Protein AF-W2GZM3-F1 (afdb_monomer_lite)

Organism: Phytophthora nicotianae (NCBI:txid4792)

Sequence (68 aa):
VACTRFHLVFSVGYRDTAAAMGVSKAWCIKAVNSTIRELCSKCPEYVKVPQSAEEWELTDGGFGRAKG

Secondary structure (DSSP, 8-state):
-HHHHHHHHHT--HHHHHHHTTS-HHHHHHHHHHHHHHHHHHHHHH-----SHHHHHHHHHHHHHT--

pLDDT: mean 86.25, std 13.07, range [43.97, 97.56]

Radius of gyration: 17.5 Å; chains: 1; bounding box: 31×34×42 Å

Structure (mmCIF, N/CA/C/O backbone):
data_AF-W2GZM3-F1
#
_entry.id   AF-W2GZM3-F1
#
loop_
_atom_site.group_PDB
_atom_site.id
_atom_site.type_symbol
_atom_site.label_atom_id
_atom_site.label_alt_id
_atom_site.label_comp_id
_atom_site.label_asym_id
_atom_site.label_entity_id
_atom_site.label_seq_id
_atom_site.pdbx_PDB_ins_code
_atom_site.Cartn_x
_atom_site.Cartn_y
_atom_site.Cartn_z
_atom_site.occupancy
_atom_site.B_iso_or_equiv
_atom_site.auth_seq_id
_atom_site.auth_comp_id
_atom_site.auth_asym_id
_atom_site.auth_atom_id
_atom_site.pdbx_PDB_model_num
ATOM 1 N N . VAL A 1 1 ? -3.871 -0.767 -9.463 1.00 79.50 1 VAL A N 1
ATOM 2 C CA . VAL A 1 1 ? -4.205 -1.987 -8.685 1.00 79.50 1 VAL A CA 1
ATOM 3 C C . VAL A 1 1 ? -3.173 -3.102 -8.857 1.00 79.50 1 VAL A C 1
ATOM 5 O O . VAL A 1 1 ? -2.593 -3.484 -7.854 1.00 79.50 1 VAL A O 1
ATOM 8 N N . ALA A 1 2 ? -2.882 -3.594 -10.074 1.00 89.44 2 ALA A N 1
ATOM 9 C CA . ALA A 1 2 ? -1.944 -4.716 -10.280 1.00 89.44 2 ALA A CA 1
ATOM 10 C C . ALA A 1 2 ? -0.536 -4.482 -9.691 1.00 89.44 2 ALA A C 1
ATOM 12 O O . ALA A 1 2 ? -0.036 -5.330 -8.963 1.00 89.44 2 ALA A O 1
ATOM 13 N N . CYS A 1 3 ? 0.052 -3.303 -9.925 1.00 90.69 3 CYS A N 1
ATOM 14 C CA . CYS A 1 3 ? 1.359 -2.922 -9.373 1.00 90.69 3 CYS A CA 1
ATOM 15 C C . CYS A 1 3 ? 1.364 -2.912 -7.829 1.00 90.69 3 CYS A C 1
ATOM 17 O O . CYS A 1 3 ? 2.213 -3.542 -7.209 1.00 90.69 3 CYS A O 1
ATOM 19 N N . THR A 1 4 ? 0.358 -2.289 -7.206 1.00 92.94 4 THR A N 1
ATOM 20 C CA . THR A 1 4 ? 0.164 -2.289 -5.745 1.00 92.94 4 THR A CA 1
ATOM 21 C C . THR A 1 4 ? -0.006 -3.696 -5.186 1.00 92.94 4 THR A C 1
ATOM 23 O O . THR A 1 4 ? 0.613 -4.038 -4.186 1.00 92.94 4 THR A O 1
ATOM 26 N N . ARG A 1 5 ? -0.815 -4.533 -5.844 1.00 92.06 5 ARG A N 1
ATOM 27 C CA . ARG A 1 5 ? -1.036 -5.917 -5.421 1.00 92.06 5 ARG A CA 1
ATOM 28 C C . ARG A 1 5 ? 0.257 -6.722 -5.492 1.00 92.06 5 ARG A C 1
ATOM 30 O O . ARG A 1 5 ? 0.574 -7.406 -4.533 1.00 92.06 5 ARG A O 1
ATOM 37 N N . PHE A 1 6 ? 1.006 -6.616 -6.587 1.00 93.38 6 PHE A N 1
ATOM 38 C CA . PHE A 1 6 ? 2.300 -7.282 -6.721 1.00 93.38 6 PHE A CA 1
ATOM 39 C C . PHE A 1 6 ? 3.267 -6.835 -5.615 1.00 93.38 6 PHE A C 1
ATOM 41 O O . PHE A 1 6 ? 3.841 -7.671 -4.925 1.00 93.38 6 PHE A O 1
ATOM 48 N N . HIS A 1 7 ? 3.373 -5.522 -5.393 1.00 94.12 7 HIS A N 1
ATOM 49 C CA . HIS A 1 7 ? 4.225 -4.945 -4.355 1.00 94.12 7 HIS A CA 1
ATOM 50 C C . HIS A 1 7 ? 3.913 -5.501 -2.956 1.00 94.12 7 HIS A C 1
ATOM 52 O O . HIS A 1 7 ? 4.824 -5.916 -2.247 1.00 94.12 7 HIS A O 1
ATOM 58 N N . LEU A 1 8 ? 2.629 -5.545 -2.582 1.00 92.25 8 LEU A N 1
ATOM 59 C CA . LEU A 1 8 ? 2.186 -6.001 -1.261 1.00 92.25 8 LEU A CA 1
ATOM 60 C C . LEU A 1 8 ? 2.237 -7.526 -1.094 1.00 92.25 8 LEU A C 1
ATOM 62 O O . LEU A 1 8 ? 2.574 -7.998 -0.018 1.00 92.25 8 LEU A O 1
ATOM 66 N N . VAL A 1 9 ? 1.902 -8.301 -2.132 1.00 93.44 9 VAL A N 1
ATOM 67 C CA . VAL A 1 9 ? 1.862 -9.775 -2.052 1.00 93.44 9 VAL A CA 1
ATOM 68 C C . VAL A 1 9 ? 3.261 -10.367 -1.936 1.00 93.44 9 VAL A C 1
ATOM 70 O O . VAL A 1 9 ? 3.464 -11.316 -1.185 1.00 93.44 9 VAL A O 1
ATOM 73 N N . PHE A 1 10 ? 4.222 -9.822 -2.679 1.00 91.50 10 PHE A N 1
ATOM 74 C CA . PHE A 1 10 ? 5.583 -10.356 -2.712 1.00 91.50 10 PHE A CA 1
ATOM 75 C C . PHE A 1 10 ? 6.536 -9.640 -1.748 1.00 91.50 10 PHE A C 1
ATOM 77 O O . PHE A 1 10 ? 7.689 -10.047 -1.639 1.00 91.50 10 PHE A O 1
ATOM 84 N N . SER A 1 11 ? 6.080 -8.590 -1.052 1.00 86.50 11 SER A N 1
ATOM 85 C CA . SER A 1 11 ? 6.888 -7.796 -0.110 1.00 86.50 11 SER A CA 1
ATOM 86 C C . SER A 1 11 ? 8.231 -7.336 -0.697 1.00 86.50 11 SER A C 1
ATOM 88 O O . SER A 1 11 ? 9.254 -7.298 -0.015 1.00 86.50 11 SER A O 1
ATOM 90 N N . VAL A 1 12 ? 8.237 -7.008 -1.991 1.00 87.88 12 VAL A N 1
ATOM 91 C CA . VAL A 1 12 ? 9.437 -6.627 -2.752 1.00 87.88 12 VAL A CA 1
ATOM 92 C C . VAL A 1 12 ? 9.654 -5.116 -2.755 1.00 87.88 12 VAL A C 1
ATOM 94 O O . VAL A 1 12 ? 8.721 -4.327 -2.625 1.00 87.88 12 VAL A O 1
ATOM 97 N N . GLY A 1 13 ? 10.892 -4.678 -2.993 1.00 93.94 13 GLY A N 1
ATOM 98 C CA . GLY A 1 13 ? 11.192 -3.258 -3.148 1.00 93.94 13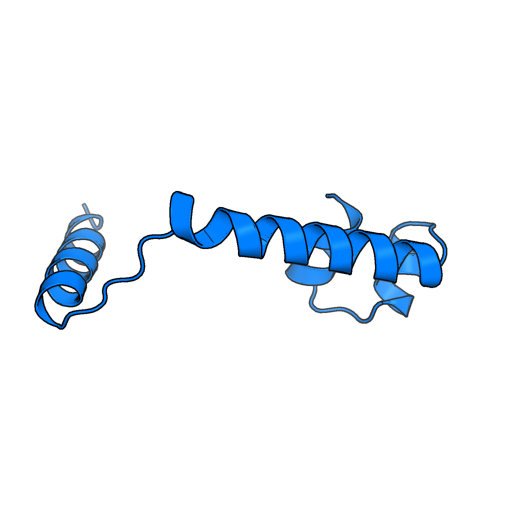 GLY A CA 1
ATOM 99 C C . GLY A 1 13 ? 10.522 -2.633 -4.381 1.00 93.94 13 GLY A C 1
ATOM 100 O O . GLY A 1 13 ? 10.184 -3.301 -5.361 1.00 93.94 13 GLY A O 1
ATOM 101 N N . TYR A 1 14 ? 10.387 -1.302 -4.383 1.00 95.50 14 TYR A N 1
ATOM 102 C CA . TYR A 1 14 ? 9.832 -0.550 -5.522 1.00 95.50 14 TYR A CA 1
ATOM 103 C C . TYR A 1 14 ? 10.606 -0.746 -6.829 1.00 95.50 14 TYR A C 1
ATOM 105 O O . TYR A 1 14 ? 10.029 -0.631 -7.906 1.00 95.50 14 TYR A O 1
ATOM 113 N N . ARG A 1 15 ? 11.918 -0.998 -6.751 1.00 95.88 15 ARG A N 1
ATOM 114 C CA . ARG A 1 15 ? 12.747 -1.247 -7.937 1.00 95.88 15 ARG A CA 1
ATOM 115 C C . ARG A 1 15 ? 12.361 -2.572 -8.595 1.00 95.88 15 ARG A C 1
ATOM 117 O O . ARG A 1 15 ? 12.112 -2.583 -9.794 1.00 95.88 15 ARG A O 1
ATOM 124 N N . ASP A 1 16 ? 12.251 -3.632 -7.804 1.00 95.62 16 ASP A N 1
ATOM 125 C CA . ASP A 1 16 ? 11.942 -4.977 -8.297 1.00 95.62 16 ASP A CA 1
ATOM 126 C C . ASP A 1 16 ? 10.491 -5.060 -8.772 1.00 95.62 16 ASP A C 1
ATOM 128 O O . ASP A 1 16 ? 10.210 -5.612 -9.831 1.00 95.62 16 ASP A O 1
ATOM 132 N N . THR A 1 17 ? 9.581 -4.396 -8.052 1.00 96.00 17 THR A N 1
ATOM 133 C CA . THR A 1 17 ? 8.186 -4.214 -8.483 1.00 96.00 17 THR A CA 1
ATOM 134 C C . THR A 1 17 ? 8.120 -3.518 -9.844 1.00 96.00 17 THR A C 1
ATOM 136 O O . THR A 1 17 ? 7.426 -3.976 -10.746 1.00 96.00 17 THR A O 1
ATOM 139 N N . ALA A 1 18 ? 8.844 -2.406 -10.012 1.00 96.31 18 ALA A N 1
ATOM 140 C CA . ALA A 1 18 ? 8.834 -1.645 -11.256 1.00 96.31 18 ALA A CA 1
ATOM 141 C C . ALA A 1 18 ? 9.404 -2.454 -12.432 1.00 96.31 18 ALA A C 1
ATOM 143 O O . ALA A 1 18 ? 8.821 -2.436 -13.514 1.00 96.31 18 ALA A O 1
ATOM 144 N N . ALA A 1 19 ? 10.488 -3.200 -12.198 1.00 96.38 19 ALA A N 1
ATOM 145 C CA . ALA A 1 19 ? 11.088 -4.085 -13.190 1.00 96.38 19 ALA A CA 1
ATOM 146 C C . ALA A 1 19 ? 10.134 -5.220 -13.599 1.00 96.38 19 ALA A C 1
ATOM 148 O O . ALA A 1 19 ? 9.903 -5.415 -14.789 1.00 96.38 19 ALA A O 1
ATOM 149 N N . ALA A 1 20 ? 9.520 -5.907 -12.630 1.00 94.75 20 ALA A N 1
ATOM 150 C CA . ALA A 1 20 ? 8.577 -6.998 -12.884 1.00 94.75 20 ALA A CA 1
ATOM 151 C C . ALA 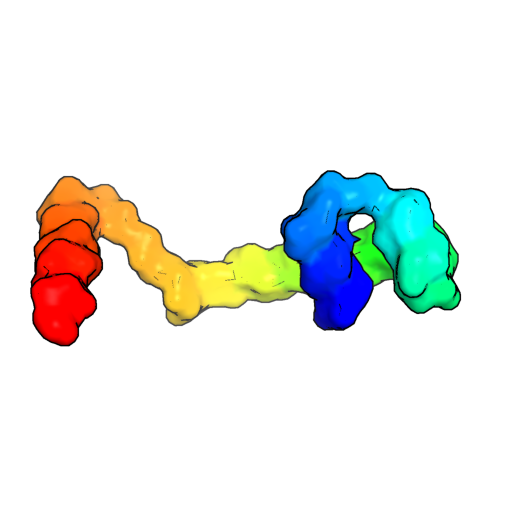A 1 20 ? 7.320 -6.539 -13.640 1.00 94.75 20 ALA A C 1
ATOM 153 O O . ALA A 1 20 ? 6.765 -7.282 -14.444 1.00 94.75 20 ALA A O 1
ATOM 154 N N . MET A 1 21 ? 6.879 -5.303 -13.396 1.00 93.44 21 MET A N 1
ATOM 155 C CA . MET A 1 21 ? 5.677 -4.733 -14.008 1.00 93.44 21 MET A CA 1
ATOM 156 C C . MET A 1 21 ? 5.959 -3.952 -15.302 1.00 93.44 21 MET A C 1
ATOM 158 O O . MET A 1 21 ? 5.016 -3.442 -15.904 1.00 93.44 21 MET A O 1
ATOM 162 N N . GLY A 1 22 ? 7.224 -3.817 -15.720 1.00 95.81 22 GLY A N 1
ATOM 163 C CA . GLY A 1 22 ? 7.598 -3.071 -16.927 1.00 95.81 22 GLY A CA 1
ATOM 164 C C . GLY A 1 22 ? 7.278 -1.573 -16.857 1.00 95.81 22 GLY A C 1
ATOM 165 O O . GLY A 1 22 ? 6.918 -0.968 -17.865 1.00 95.81 22 GLY A O 1
ATOM 166 N N . VAL A 1 23 ? 7.372 -0.962 -15.672 1.00 95.69 23 VAL A N 1
ATOM 167 C CA . VAL A 1 23 ? 7.048 0.459 -15.443 1.00 95.69 23 VAL A CA 1
ATOM 168 C C . VAL A 1 23 ? 8.234 1.223 -14.866 1.00 95.69 23 VAL A C 1
ATOM 170 O O . VAL A 1 23 ? 9.185 0.648 -14.341 1.00 95.69 23 VAL A O 1
ATOM 173 N N . SER A 1 24 ? 8.179 2.556 -14.904 1.00 97.38 24 SER A N 1
ATOM 174 C CA . SER A 1 24 ? 9.193 3.364 -14.226 1.00 97.38 24 SER A CA 1
ATOM 175 C C . SER A 1 24 ? 9.047 3.273 -12.702 1.00 97.38 24 SER A C 1
ATOM 177 O O . SER A 1 24 ? 7.939 3.222 -12.160 1.00 97.38 24 SER A O 1
ATOM 179 N N . LYS A 1 25 ? 10.174 3.325 -11.978 1.00 96.75 25 LYS A N 1
A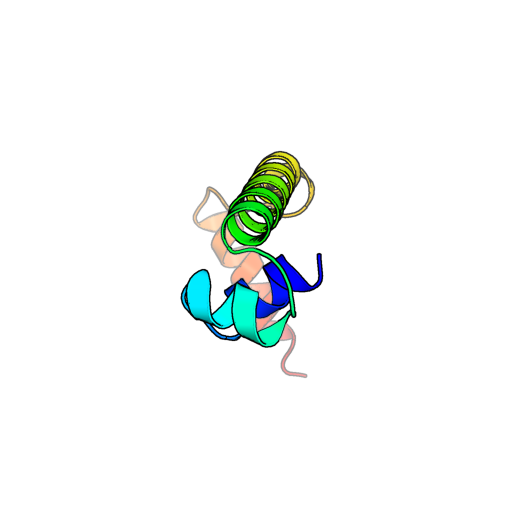TOM 180 C CA . LYS A 1 25 ? 10.180 3.333 -10.503 1.00 96.75 25 LYS A CA 1
ATOM 181 C C . LYS A 1 25 ? 9.355 4.492 -9.931 1.00 96.75 25 LYS A C 1
ATOM 183 O O . LYS A 1 25 ? 8.621 4.302 -8.967 1.00 96.75 25 LYS A O 1
ATOM 188 N N . ALA A 1 26 ? 9.455 5.683 -10.525 1.00 97.56 26 ALA A N 1
ATOM 189 C CA . ALA A 1 26 ? 8.707 6.858 -10.077 1.00 97.56 26 ALA A CA 1
ATOM 190 C C . ALA A 1 26 ? 7.190 6.657 -10.220 1.00 97.56 26 ALA A C 1
ATOM 192 O O . ALA A 1 26 ? 6.433 6.956 -9.295 1.00 97.56 26 ALA A O 1
ATOM 193 N N . TRP A 1 27 ? 6.752 6.089 -11.348 1.00 96.38 27 TRP A N 1
ATOM 194 C CA . TRP A 1 27 ? 5.349 5.747 -11.551 1.00 96.38 27 TRP A CA 1
ATOM 195 C C . TRP A 1 27 ? 4.892 4.661 -10.573 1.00 96.38 27 TRP A C 1
ATOM 197 O O . TRP A 1 27 ? 3.835 4.807 -9.966 1.00 96.38 27 TRP A O 1
ATOM 207 N N . CYS A 1 28 ? 5.710 3.623 -10.355 1.00 96.56 28 CYS A N 1
ATOM 208 C CA . CYS A 1 28 ? 5.442 2.560 -9.384 1.00 96.56 28 CYS A CA 1
ATOM 209 C C . CYS A 1 28 ? 5.192 3.126 -7.980 1.00 96.56 28 CYS A C 1
ATOM 211 O O . CYS A 1 28 ? 4.170 2.817 -7.375 1.00 96.56 28 CYS A O 1
ATOM 213 N N . ILE A 1 29 ? 6.083 3.991 -7.486 1.00 96.69 29 ILE A N 1
ATOM 214 C CA . ILE A 1 29 ? 5.939 4.638 -6.173 1.00 96.69 29 ILE A CA 1
ATOM 215 C C . ILE A 1 29 ? 4.630 5.423 -6.103 1.00 96.69 29 ILE A C 1
ATOM 217 O O . ILE A 1 29 ? 3.860 5.262 -5.157 1.00 96.69 29 ILE A O 1
ATOM 221 N N . LYS A 1 30 ? 4.353 6.253 -7.117 1.00 97.31 30 LYS A N 1
ATOM 222 C CA . LYS A 1 30 ? 3.130 7.060 -7.163 1.00 97.31 30 LYS A CA 1
ATOM 223 C C . LYS A 1 30 ? 1.884 6.172 -7.140 1.00 97.31 30 LYS A C 1
ATOM 225 O O . LYS A 1 30 ? 0.995 6.396 -6.328 1.00 97.31 30 LYS A O 1
ATOM 230 N N . ALA A 1 31 ? 1.836 5.147 -7.989 1.00 95.38 31 ALA A N 1
ATOM 231 C CA . ALA A 1 31 ? 0.694 4.250 -8.112 1.00 95.38 31 ALA A CA 1
ATOM 232 C C . ALA A 1 31 ? 0.424 3.464 -6.819 1.00 95.38 31 ALA A C 1
ATOM 234 O O . ALA A 1 31 ? -0.725 3.400 -6.371 1.00 95.38 31 ALA A O 1
ATOM 235 N N . VAL A 1 32 ? 1.469 2.901 -6.205 1.00 95.56 32 VAL A N 1
ATOM 236 C CA . VAL A 1 32 ? 1.374 2.159 -4.940 1.00 95.56 32 VAL A CA 1
ATOM 237 C C . VAL A 1 32 ? 0.875 3.080 -3.827 1.00 95.56 32 VAL A C 1
ATOM 239 O O . VAL A 1 32 ? -0.163 2.797 -3.233 1.00 95.56 32 VAL A O 1
ATOM 242 N N . ASN A 1 33 ? 1.537 4.221 -3.609 1.00 95.94 33 ASN A N 1
ATOM 243 C CA . ASN A 1 33 ? 1.191 5.145 -2.528 1.00 95.94 33 ASN A CA 1
ATOM 244 C C . ASN A 1 33 ? -0.215 5.735 -2.681 1.00 95.94 33 ASN A C 1
ATOM 246 O O . ASN A 1 33 ? -0.949 5.827 -1.699 1.00 95.94 33 ASN A O 1
ATOM 250 N N . SER A 1 34 ? -0.618 6.107 -3.901 1.00 96.25 34 SER A N 1
ATOM 251 C CA . SER A 1 34 ? -1.978 6.594 -4.158 1.00 96.25 34 SER A CA 1
ATOM 252 C C . SER A 1 34 ? -3.026 5.520 -3.878 1.00 96.25 34 SER A C 1
ATOM 254 O O . SER A 1 34 ? -4.050 5.822 -3.274 1.00 96.25 34 SER A O 1
ATOM 256 N N . THR A 1 35 ? -2.762 4.266 -4.260 1.00 94.81 35 THR A N 1
ATOM 257 C CA . THR A 1 35 ? -3.692 3.161 -3.988 1.00 94.81 35 THR A CA 1
ATOM 258 C C . THR A 1 35 ? -3.800 2.890 -2.488 1.00 94.81 35 THR A C 1
ATOM 260 O O . THR A 1 35 ? -4.905 2.746 -1.983 1.00 94.81 35 THR A O 1
ATOM 263 N N . ILE A 1 36 ? -2.676 2.848 -1.764 1.00 93.62 36 ILE A N 1
ATOM 264 C CA . ILE A 1 36 ? -2.672 2.621 -0.311 1.00 93.62 36 ILE A CA 1
ATOM 265 C C . ILE A 1 36 ? -3.433 3.736 0.405 1.00 93.62 36 ILE A C 1
ATOM 267 O O . ILE A 1 36 ? -4.267 3.445 1.253 1.00 93.62 36 ILE A O 1
ATOM 271 N N . ARG A 1 37 ? -3.205 5.001 0.035 1.00 95.75 37 ARG A N 1
ATOM 272 C CA . ARG A 1 37 ? -3.912 6.138 0.639 1.00 95.75 37 ARG A CA 1
ATOM 273 C C . ARG A 1 37 ? -5.429 6.018 0.486 1.00 95.75 37 ARG A C 1
ATOM 275 O O . ARG A 1 37 ? -6.144 6.238 1.455 1.00 95.75 37 ARG A O 1
ATOM 282 N N . GLU A 1 38 ? -5.891 5.656 -0.706 1.00 94.25 38 GLU A N 1
ATOM 283 C CA . GLU A 1 38 ? -7.315 5.459 -0.993 1.00 94.25 38 GLU A CA 1
ATOM 284 C C . GLU A 1 38 ? -7.903 4.250 -0.247 1.00 94.25 38 GLU A C 1
ATOM 286 O O . GLU A 1 38 ? -9.037 4.280 0.221 1.00 94.25 38 GLU A O 1
ATOM 291 N N . LEU A 1 39 ? -7.132 3.170 -0.098 1.00 91.00 39 LEU A N 1
ATOM 292 C CA . LEU A 1 39 ? -7.558 2.025 0.707 1.00 91.00 39 LEU A CA 1
ATOM 293 C C . LEU A 1 39 ? -7.659 2.398 2.188 1.00 91.00 39 LEU A C 1
ATOM 295 O O . LEU A 1 39 ? -8.624 2.022 2.843 1.00 91.00 39 LEU A O 1
ATOM 299 N N . CYS A 1 40 ? -6.702 3.162 2.716 1.00 90.94 40 CYS A N 1
ATOM 300 C CA . CYS A 1 40 ? -6.728 3.620 4.101 1.00 90.94 40 CYS A CA 1
ATOM 301 C C . CYS A 1 40 ? -7.885 4.586 4.378 1.00 90.94 40 CYS A C 1
ATOM 303 O O . CYS A 1 40 ? -8.474 4.494 5.450 1.00 90.94 40 CYS A O 1
ATOM 305 N N . SER A 1 41 ? -8.236 5.477 3.442 1.00 92.88 41 SER A N 1
ATOM 306 C CA . SER A 1 41 ? -9.377 6.386 3.627 1.00 92.88 41 SER A CA 1
ATOM 307 C C . SER A 1 41 ? -10.707 5.638 3.681 1.00 92.88 41 SER A C 1
ATOM 309 O O . SER A 1 41 ? -11.580 6.018 4.452 1.00 92.88 41 SER A O 1
ATOM 311 N N . LYS A 1 42 ? -10.836 4.549 2.915 1.00 91.88 42 LYS A N 1
ATOM 312 C CA . LYS A 1 42 ? -12.037 3.704 2.884 1.00 91.88 42 LYS A CA 1
ATOM 313 C C . LYS A 1 42 ? -12.062 2.622 3.955 1.00 91.88 42 LYS A C 1
ATOM 315 O O . LYS A 1 42 ? -13.129 2.116 4.272 1.00 91.88 42 LYS A O 1
ATOM 320 N N . CYS A 1 43 ? -10.913 2.258 4.521 1.00 88.25 43 CYS A N 1
ATOM 321 C CA . CYS A 1 43 ? -10.791 1.177 5.500 1.00 88.25 43 CYS A CA 1
ATOM 322 C C . CYS A 1 43 ? -11.848 1.239 6.624 1.00 88.25 43 CYS A C 1
ATOM 324 O O . CYS A 1 43 ? -12.487 0.215 6.848 1.00 88.25 43 CYS A O 1
ATOM 326 N N . PRO A 1 44 ? -12.146 2.396 7.253 1.00 86.56 44 PRO A N 1
ATOM 327 C CA . PRO A 1 44 ? -13.148 2.471 8.322 1.00 86.56 44 PRO A CA 1
ATOM 328 C C . PRO A 1 44 ? -14.582 2.124 7.889 1.00 86.56 44 PRO A C 1
ATOM 330 O O . PRO A 1 44 ? -15.397 1.740 8.723 1.00 86.56 44 PRO A O 1
ATOM 333 N N . GLU A 1 45 ? -14.905 2.253 6.598 1.00 90.12 45 GLU A N 1
ATOM 334 C CA . GLU A 1 45 ? -16.227 1.907 6.060 1.00 90.12 45 GLU A CA 1
ATOM 335 C C . GLU A 1 45 ? -16.413 0.386 5.935 1.00 90.12 45 GLU A C 1
ATOM 337 O O . GLU A 1 45 ? -17.525 -0.117 6.094 1.00 90.12 45 GLU A O 1
ATOM 342 N N . TYR A 1 46 ? -15.328 -0.349 5.664 1.00 84.75 46 TYR A N 1
ATOM 343 C CA . TYR A 1 46 ? -15.368 -1.784 5.347 1.00 84.75 46 TYR A CA 1
ATOM 344 C C . TYR A 1 46 ? -14.772 -2.673 6.441 1.00 84.75 46 TYR A C 1
ATOM 346 O O . TYR A 1 46 ? -15.095 -3.856 6.517 1.00 84.75 46 TYR A O 1
ATOM 354 N N . VAL A 1 47 ? -13.901 -2.122 7.284 1.00 82.94 47 VAL A N 1
ATOM 355 C CA . VAL A 1 47 ? -13.202 -2.833 8.353 1.00 82.94 47 VAL A CA 1
ATOM 356 C C . VAL A 1 47 ? -13.592 -2.201 9.680 1.00 82.94 47 VAL A C 1
ATOM 358 O O . VAL A 1 47 ? -13.065 -1.166 10.085 1.00 82.94 47 VAL A O 1
ATOM 361 N N . LYS A 1 48 ? -14.520 -2.853 10.380 1.00 81.06 48 LYS A N 1
ATOM 362 C CA . LYS A 1 48 ? -14.844 -2.524 11.768 1.00 81.06 48 LYS A CA 1
ATOM 363 C C . LYS A 1 48 ? -13.909 -3.314 12.670 1.00 81.06 48 LYS A C 1
ATOM 365 O O . LYS A 1 48 ? -14.101 -4.511 12.853 1.00 81.06 48 LYS A O 1
ATOM 370 N N . VAL A 1 49 ? -12.872 -2.652 13.177 1.00 78.81 49 VAL A N 1
ATOM 371 C CA . VAL A 1 49 ? -11.970 -3.251 14.166 1.00 78.81 49 VAL A CA 1
ATOM 372 C C . VAL A 1 49 ? -12.636 -3.154 15.537 1.00 78.81 49 VAL A C 1
ATOM 374 O O . VAL A 1 49 ? -12.911 -2.025 15.956 1.00 78.81 49 VAL A O 1
ATOM 377 N N . PRO A 1 50 ? -12.865 -4.279 16.236 1.00 86.19 50 PRO A N 1
ATOM 378 C CA . PRO A 1 50 ? -13.394 -4.265 17.595 1.00 86.19 50 PRO A CA 1
ATOM 379 C C . PRO A 1 50 ? -12.597 -3.323 18.510 1.00 86.19 50 PRO A C 1
ATOM 381 O O . PRO A 1 50 ? -11.364 -3.352 18.528 1.00 86.19 50 PRO A O 1
ATOM 384 N N . GLN A 1 51 ? -13.292 -2.457 19.242 1.00 84.81 51 GLN A N 1
ATOM 385 C CA . GLN A 1 51 ? -12.711 -1.469 20.159 1.00 84.81 51 GLN A CA 1
ATOM 386 C C . GLN A 1 51 ? -12.878 -1.859 21.634 1.00 84.81 51 GLN A C 1
ATOM 388 O O . GLN A 1 51 ? -12.287 -1.219 22.503 1.00 84.81 51 GLN A O 1
ATOM 393 N N . SER A 1 52 ? -13.653 -2.903 21.937 1.00 86.38 52 SER A N 1
ATOM 394 C CA . SER A 1 52 ? -13.863 -3.401 23.299 1.00 86.38 52 S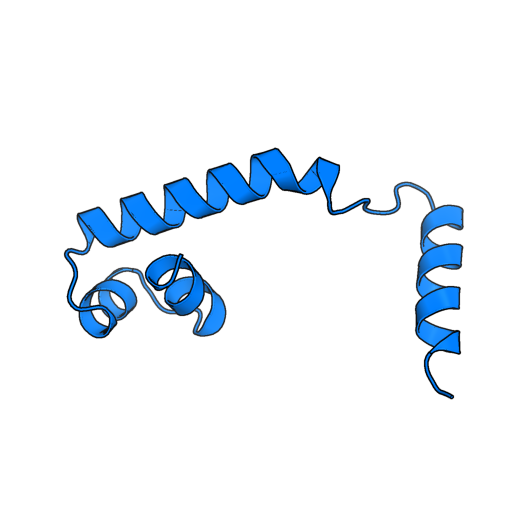ER A CA 1
ATOM 395 C C . SER A 1 52 ? -13.549 -4.892 23.410 1.00 86.38 52 SER A C 1
ATOM 397 O O . SER A 1 52 ? -13.616 -5.627 22.425 1.00 86.38 52 SER A O 1
ATOM 399 N N . ALA A 1 53 ? -13.208 -5.349 24.619 1.00 81.88 53 ALA A N 1
ATOM 400 C CA . ALA A 1 53 ? -12.980 -6.771 24.884 1.00 81.88 53 ALA A CA 1
ATOM 401 C C . ALA A 1 53 ? -14.212 -7.624 24.519 1.00 81.88 53 ALA A C 1
ATOM 403 O O . ALA A 1 53 ? -14.063 -8.682 23.923 1.00 81.88 53 ALA A O 1
ATOM 404 N N . GLU A 1 54 ? -15.420 -7.117 24.779 1.00 84.38 54 GLU A N 1
ATOM 405 C CA . GLU A 1 54 ? -16.683 -7.769 24.407 1.00 84.38 54 GLU A CA 1
ATOM 406 C C . GLU A 1 54 ? -16.853 -7.893 22.880 1.00 84.38 54 GLU A C 1
ATOM 408 O O . GLU A 1 54 ? -17.223 -8.950 22.372 1.00 84.38 54 GLU A O 1
ATOM 413 N N . GLU A 1 55 ? -16.526 -6.844 22.117 1.00 83.00 55 GLU A N 1
ATOM 414 C CA . GLU A 1 55 ? -16.563 -6.892 20.648 1.00 83.00 55 GLU A CA 1
ATOM 415 C C . GLU A 1 55 ? -15.520 -7.872 20.077 1.00 83.00 55 GLU A C 1
ATOM 417 O O . GLU A 1 55 ? -15.770 -8.532 19.060 1.00 83.00 55 GLU A O 1
ATOM 422 N N . TRP A 1 56 ? -14.360 -7.996 20.730 1.00 84.00 56 TRP A N 1
ATOM 423 C CA . TRP A 1 56 ? -13.344 -8.992 20.382 1.00 84.00 56 TRP A CA 1
ATOM 424 C C . TRP A 1 56 ? -13.838 -10.419 20.648 1.00 84.00 56 TRP A C 1
ATOM 426 O O . TRP A 1 56 ? -13.716 -11.268 19.768 1.00 84.00 56 TRP A O 1
ATOM 436 N N . GLU A 1 57 ? -14.472 -10.674 21.795 1.00 82.44 57 GLU A N 1
ATOM 437 C CA . GLU A 1 57 ? -15.034 -11.990 22.135 1.00 82.44 57 GLU A CA 1
ATOM 438 C C . GLU A 1 57 ? -16.122 -12.442 21.146 1.00 82.44 57 GLU A C 1
ATOM 440 O O . GLU A 1 57 ? -16.148 -13.605 20.730 1.00 82.44 57 GLU A O 1
ATOM 445 N N . LEU A 1 58 ? -16.989 -11.523 20.702 1.00 76.19 58 LEU A N 1
ATOM 446 C CA . LEU A 1 58 ? -17.992 -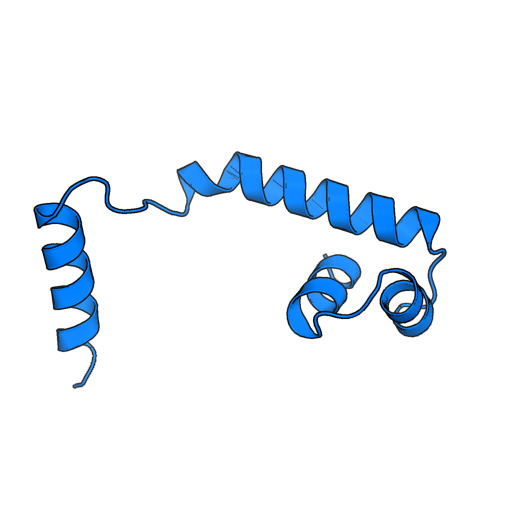11.794 19.663 1.00 76.19 58 LEU A CA 1
ATOM 447 C C . LEU A 1 58 ? -17.352 -12.155 18.315 1.00 76.19 58 LEU A C 1
ATOM 449 O O . LEU A 1 58 ? -17.860 -13.012 17.587 1.00 76.19 58 LEU A O 1
ATOM 453 N N . THR A 1 59 ? -16.230 -11.513 17.993 1.00 72.88 59 THR A N 1
ATOM 454 C CA . THR A 1 59 ? -15.483 -11.752 16.756 1.00 72.88 59 THR A CA 1
ATOM 455 C C . THR A 1 59 ? -14.791 -13.120 16.793 1.00 72.88 59 THR A C 1
ATOM 457 O O . THR A 1 59 ? -14.966 -13.923 15.873 1.00 72.88 59 THR A O 1
ATOM 460 N N . ASP A 1 60 ? -14.093 -13.443 17.885 1.00 67.00 60 ASP A N 1
ATOM 461 C CA . ASP A 1 60 ? -13.393 -14.722 18.073 1.00 67.00 60 ASP A CA 1
ATOM 462 C C . ASP A 1 60 ? -14.356 -15.916 18.152 1.00 67.00 60 ASP A C 1
ATOM 464 O O . ASP A 1 60 ? -14.115 -16.967 17.544 1.00 67.00 60 ASP A O 1
ATOM 468 N N . GLY A 1 61 ? -15.499 -15.750 18.827 1.00 63.38 61 GLY A N 1
ATOM 469 C CA . GLY A 1 61 ? -16.558 -16.761 18.878 1.00 63.38 61 GLY A CA 1
ATOM 470 C C . GLY A 1 61 ? -17.140 -17.101 17.498 1.00 63.38 61 GLY A C 1
ATOM 471 O O . GLY A 1 61 ? -17.540 -18.245 17.259 1.00 63.38 61 GLY A O 1
ATOM 472 N N . GLY A 1 62 ? -17.142 -16.141 16.566 1.00 61.84 62 GLY A N 1
ATOM 473 C CA . GLY A 1 62 ? -17.537 -16.339 15.169 1.00 61.84 62 GLY A CA 1
ATOM 474 C C . GLY A 1 62 ? -16.527 -17.163 14.364 1.00 61.84 62 GLY A C 1
ATOM 475 O O . GLY A 1 62 ? -16.919 -18.086 13.647 1.00 61.84 62 GLY A O 1
ATOM 476 N N . PHE A 1 63 ? -15.226 -16.903 14.528 1.00 59.62 63 PHE A N 1
ATOM 477 C CA . PHE A 1 63 ? -14.167 -17.682 13.869 1.00 59.62 63 PHE A CA 1
ATOM 478 C C . PHE A 1 63 ? -14.033 -19.104 14.433 1.00 59.62 63 PHE A C 1
ATOM 480 O O . PHE A 1 63 ? -13.729 -20.036 13.687 1.00 59.62 63 PHE A O 1
ATOM 487 N N . GLY A 1 64 ? -14.313 -19.299 15.726 1.00 55.91 64 GLY A N 1
ATOM 488 C CA . GLY A 1 64 ? -14.326 -20.621 16.357 1.00 55.91 64 GLY A CA 1
ATOM 489 C C . GLY A 1 64 ? -15.454 -21.535 15.863 1.00 55.91 64 GLY A C 1
ATOM 490 O O . GLY A 1 64 ? -15.268 -22.748 15.783 1.00 55.91 64 G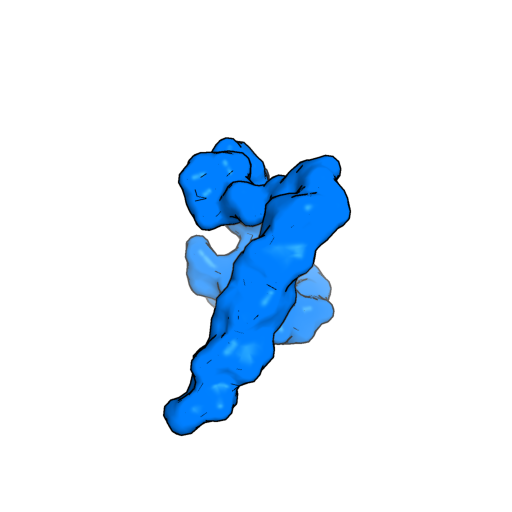LY A O 1
ATOM 491 N N . ARG A 1 65 ? -16.608 -20.969 15.482 1.00 55.47 65 ARG A N 1
ATOM 492 C CA . ARG A 1 65 ? -17.789 -21.722 15.013 1.00 55.47 65 ARG A CA 1
ATOM 493 C C . ARG A 1 65 ? -17.775 -22.076 13.524 1.00 55.47 65 ARG A C 1
ATOM 495 O O . ARG A 1 65 ? -18.547 -22.933 13.115 1.00 55.47 65 ARG A O 1
ATOM 502 N N . ALA A 1 66 ? -16.899 -21.468 12.722 1.00 54.41 66 ALA A N 1
ATOM 503 C CA . ALA A 1 66 ? -16.763 -21.768 11.292 1.00 54.41 66 ALA A CA 1
ATOM 504 C C . ALA A 1 66 ? -15.947 -23.046 10.994 1.00 54.41 66 ALA A C 1
ATOM 506 O O . ALA A 1 66 ? -15.748 -23.394 9.832 1.00 54.41 66 ALA A O 1
ATOM 507 N N . LYS A 1 67 ? -15.476 -23.760 12.027 1.00 48.59 67 LYS A N 1
ATOM 508 C CA . LYS A 1 67 ? -14.994 -25.142 11.903 1.00 48.59 67 LYS A CA 1
ATOM 509 C C . LYS A 1 67 ? -16.173 -26.105 12.080 1.00 48.59 67 LYS A C 1
ATOM 511 O O . LYS A 1 67 ? -16.359 -26.660 13.160 1.00 48.59 67 LYS A O 1
ATOM 516 N N . GLY A 1 68 ? -16.968 -26.253 11.025 1.00 43.97 68 GLY A N 1
ATOM 517 C CA . GLY A 1 68 ? -18.008 -27.271 10.870 1.00 43.97 68 GLY A CA 1
ATOM 518 C C . GLY A 1 68 ? -17.909 -27.877 9.486 1.00 43.97 68 GLY A C 1
ATOM 519 O O . GLY A 1 68 ? -17.944 -27.079 8.525 1.00 43.97 68 GLY A O 1
#

Foldseek 3Di:
DVLLCVCVVVVDDLVVSCVVVVHDSVVSVVVNVVVVVVCVVCCVVPPDDDPDPVSVVVVVVVVVVVPD